Protein AF-A0A1H9MT99-F1 (afdb_monomer)

Mean predicted aligned error: 9.43 Å

pLDDT: mean 82.48, std 13.81, range [47.28, 97.12]

Secondary structure (DSSP, 8-state):
--SHHHHHHHHHHHS-GGGS-TTSHHHHHHHS-S--PBPP--S----TT---HHHHHHHHHHHHBSS------TTS-HHHHHHHHHHHHHHTT-------SSHHHHHHHHHHHHHTT-GGG----SSHHHHHHHHT-

Solvent-accessible surface area (backbone atoms only — not comparable to full-atom values): 8744 Å² total; per-residue (Å²): 140,73,65,66,62,52,53,52,50,52,50,64,71,73,43,80,74,86,77,60,56,64,88,38,73,67,30,21,66,74,64,72,76,51,75,87,60,68,49,82,80,87,67,89,86,61,63,92,68,62,80,54,74,73,45,46,54,50,35,54,46,46,74,26,32,88,72,68,88,85,84,73,67,89,88,71,49,63,64,41,38,52,50,29,41,51,50,43,42,46,74,71,75,45,88,85,86,86,81,64,99,44,71,67,60,47,47,53,52,48,55,50,33,43,74,68,77,50,32,90,83,59,74,62,81,92,47,74,68,40,52,52,57,52,77,74,107

Foldseek 3Di:
DPPVVVVVVVVPVPDVPPPDDCLAPVNCVVVVPDDFFFDPDPDDQDQVLDDDPLLVVQLVCPNGTSDGDDDDDPPPCVLSSVLSNCVVCVVVVHDDDDDDPDLVVVVVNLVVCVVVVNNLNDQDDDDPVSNVVSVVD

Sequence (137 aa):
MGNLKLLEWQYQQKLPFTDIEPHSVLGSYLSKEHQIQKNPQEETVVYPFGINQSQKTAVENALTSQVSIIQGPPGTGKTQTILNIIANIIMNGQSVAVVSNNNAATKNVLDKLMKYDVGFVAAYLGNKKNKEQFIQQ

Radius of gyration: 18.84 Å; Cα contacts (8 Å, |Δi|>4): 100; chains: 1; bounding box: 42×42×44 Å

InterPro domains:
  IPR027417 P-loop containing nucleoside triphosphate hydrolase [G3DSA:3.40.50.300] (7-137)
  IPR027417 P-loop containing nucleoside triphosphate hydrolase [SSF52540] (47-120)
  IPR041677 DNA2/NAM7 helicase, helicase domain [PF13086] (51-115)
  IPR050534 Coronaviruses polyprotein 1ab [PTHR43788] (49-124)

Organism: NCBI:txid137733

Structure (mmCIF, N/CA/C/O backbone):
data_AF-A0A1H9MT99-F1
#
_entry.id   AF-A0A1H9MT99-F1
#
loop_
_atom_site.group_PDB
_atom_site.id
_atom_site.type_symbol
_atom_site.label_atom_id
_atom_site.label_alt_id
_atom_site.label_comp_id
_atom_site.label_asym_id
_atom_site.label_entity_id
_atom_site.label_seq_id
_atom_site.pdbx_PDB_ins_code
_atom_site.Cartn_x
_atom_site.Cartn_y
_atom_site.Cartn_z
_atom_site.occupancy
_atom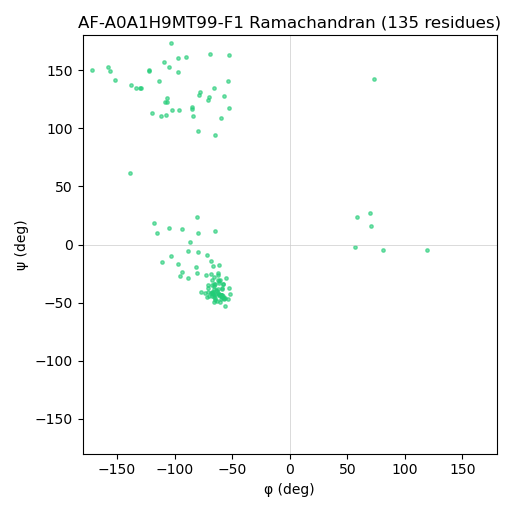_site.B_iso_or_equiv
_atom_site.auth_seq_id
_atom_site.auth_comp_id
_atom_site.auth_asym_id
_atom_site.auth_atom_id
_atom_site.pdbx_PDB_model_num
ATOM 1 N N . MET A 1 1 ? 23.555 24.490 -25.284 1.00 47.28 1 MET A N 1
ATOM 2 C CA . MET A 1 1 ? 24.332 24.235 -24.046 1.00 47.28 1 MET A CA 1
ATOM 3 C C . MET A 1 1 ? 24.097 25.276 -22.925 1.00 47.28 1 MET A C 1
ATOM 5 O O . MET A 1 1 ? 24.833 25.248 -21.951 1.00 47.28 1 MET A O 1
ATOM 9 N N . GLY A 1 2 ? 23.086 26.167 -23.017 1.00 53.16 2 GLY A N 1
ATOM 10 C CA . GLY A 1 2 ? 22.927 27.323 -22.105 1.00 53.16 2 GLY A CA 1
ATOM 11 C C . GLY A 1 2 ? 21.751 27.309 -21.109 1.00 53.16 2 GLY A C 1
ATOM 12 O O . GLY A 1 2 ? 21.793 28.066 -20.153 1.00 53.16 2 GLY A O 1
ATOM 13 N N . ASN A 1 3 ? 20.737 26.444 -21.265 1.00 50.38 3 ASN A N 1
ATOM 14 C CA . ASN A 1 3 ? 19.544 26.460 -20.390 1.00 50.38 3 ASN A CA 1
ATOM 15 C C . ASN A 1 3 ? 19.590 25.476 -19.208 1.00 50.38 3 ASN A C 1
ATOM 17 O O . ASN A 1 3 ? 18.997 25.749 -18.172 1.00 50.38 3 ASN A O 1
ATOM 21 N N . LEU A 1 4 ? 20.319 24.360 -19.323 1.00 52.31 4 LEU A N 1
ATOM 22 C CA . LEU A 1 4 ? 20.458 23.392 -18.224 1.00 52.31 4 LEU A CA 1
ATOM 23 C C . LEU A 1 4 ? 21.248 23.969 -17.042 1.00 52.31 4 LEU A C 1
ATOM 25 O O . LEU A 1 4 ? 20.823 23.816 -15.904 1.00 52.31 4 LEU A O 1
ATOM 29 N N . LYS A 1 5 ? 22.323 24.722 -17.316 1.00 59.44 5 LYS A N 1
ATOM 30 C CA . LYS A 1 5 ? 23.137 25.366 -16.272 1.00 59.44 5 LYS A CA 1
ATOM 31 C C . LYS A 1 5 ? 22.370 26.429 -15.485 1.00 59.44 5 LYS A C 1
ATOM 33 O O . LYS A 1 5 ? 22.613 26.588 -14.297 1.00 59.44 5 LYS A O 1
ATOM 38 N N . LEU A 1 6 ? 21.449 27.153 -16.129 1.00 60.31 6 LEU A N 1
ATOM 39 C CA . LEU A 1 6 ? 20.633 28.167 -15.457 1.00 60.31 6 LEU A CA 1
ATOM 40 C C . LEU A 1 6 ? 19.608 27.522 -14.518 1.00 60.31 6 LEU A C 1
ATOM 42 O O . LEU A 1 6 ? 19.422 28.002 -13.405 1.00 60.31 6 LEU A O 1
ATOM 46 N N . LEU A 1 7 ? 18.983 26.421 -14.948 1.00 58.31 7 LEU A N 1
ATOM 47 C CA . LEU A 1 7 ? 18.045 25.664 -14.121 1.00 58.31 7 LEU A CA 1
ATOM 48 C C . LEU A 1 7 ? 18.753 24.979 -12.949 1.00 58.31 7 LEU A C 1
ATOM 50 O O . LEU A 1 7 ? 18.267 25.098 -11.832 1.00 58.31 7 LEU A O 1
ATOM 54 N N . GLU A 1 8 ? 19.910 24.344 -13.171 1.00 56.41 8 GLU A N 1
ATOM 55 C CA . GLU A 1 8 ? 20.751 23.792 -12.094 1.00 56.41 8 GLU A CA 1
ATOM 56 C C . GLU A 1 8 ? 21.147 24.871 -11.079 1.00 56.41 8 GLU A C 1
ATOM 58 O O . GLU A 1 8 ? 20.985 24.675 -9.876 1.00 56.41 8 GLU A O 1
ATOM 63 N N . TRP A 1 9 ? 21.595 26.036 -11.555 1.00 62.78 9 TRP A N 1
ATOM 64 C CA . TRP A 1 9 ? 21.988 27.155 -10.699 1.00 62.78 9 TRP A CA 1
ATOM 65 C C . TRP A 1 9 ? 20.807 27.725 -9.898 1.00 62.78 9 TRP A C 1
ATOM 67 O O . TRP A 1 9 ? 20.928 27.975 -8.700 1.00 62.78 9 TRP A O 1
ATOM 77 N N . GLN A 1 10 ? 19.634 27.882 -10.521 1.00 61.81 10 GLN A N 1
ATOM 78 C CA . GLN A 1 10 ? 18.413 28.312 -9.830 1.00 61.81 10 GLN A CA 1
ATOM 79 C C . GLN A 1 10 ? 17.934 27.278 -8.801 1.00 61.81 10 GLN A C 1
ATOM 81 O O . GLN A 1 10 ? 17.436 27.667 -7.744 1.00 61.81 10 GLN A O 1
ATOM 86 N N . TYR A 1 11 ? 18.104 25.984 -9.087 1.00 64.25 11 TYR A N 1
ATOM 87 C CA . TYR A 1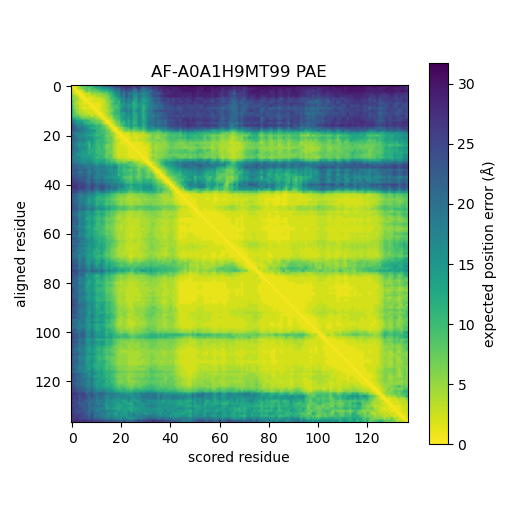 11 ? 17.800 24.894 -8.158 1.00 64.25 11 TYR A CA 1
ATOM 88 C C . TYR A 1 11 ? 18.711 24.943 -6.927 1.00 64.25 11 TYR A C 1
ATOM 90 O O . TYR A 1 11 ? 18.220 24.875 -5.803 1.00 64.25 11 TYR A O 1
ATOM 98 N N . GLN A 1 12 ? 20.017 25.137 -7.134 1.00 61.09 12 GLN A N 1
ATOM 99 C CA . GLN A 1 12 ? 21.018 25.235 -6.065 1.00 61.09 12 GLN A CA 1
ATOM 100 C C . GLN A 1 12 ? 20.844 26.476 -5.171 1.00 61.09 12 GLN A C 1
ATOM 102 O O . GLN A 1 12 ? 21.216 26.435 -4.005 1.00 61.09 12 GLN A O 1
ATOM 107 N N . GLN A 1 13 ? 20.279 27.569 -5.696 1.00 63.09 13 GLN A N 1
ATOM 108 C CA . GLN A 1 13 ? 20.071 28.826 -4.958 1.00 63.09 13 GLN A CA 1
ATOM 109 C C . GLN A 1 13 ? 18.736 28.888 -4.191 1.00 63.09 13 GLN A C 1
ATOM 111 O O . GLN A 1 13 ? 18.640 29.603 -3.196 1.00 63.09 13 GLN A O 1
ATOM 116 N N . LYS A 1 14 ? 17.680 28.198 -4.656 1.00 58.06 14 LYS A N 1
ATOM 117 C CA . LYS A 1 14 ? 16.322 28.293 -4.070 1.00 58.06 14 LYS A CA 1
ATOM 118 C C . LYS A 1 14 ? 15.966 27.188 -3.079 1.00 58.06 14 LYS A C 1
ATOM 120 O O . LYS A 1 14 ? 15.007 27.354 -2.329 1.00 58.06 14 LYS A O 1
ATOM 125 N N . LEU A 1 15 ? 16.701 26.083 -3.074 1.00 56.75 15 LEU A N 1
ATOM 126 C CA . LEU A 1 15 ? 16.577 25.038 -2.067 1.00 56.75 15 LEU A CA 1
ATOM 127 C C . LEU A 1 15 ? 17.870 25.055 -1.254 1.00 56.75 15 LEU A C 1
ATOM 129 O O . LEU A 1 15 ? 18.912 24.700 -1.806 1.00 56.75 15 LEU A O 1
ATOM 133 N N . PRO A 1 16 ? 17.859 25.466 0.025 1.00 52.53 16 PRO A N 1
ATOM 134 C CA . PRO A 1 16 ? 18.988 25.188 0.892 1.00 52.53 16 PRO A CA 1
ATOM 135 C C . PRO A 1 16 ? 19.041 23.663 1.043 1.00 52.53 16 PRO A C 1
ATOM 137 O O . PRO A 1 16 ? 18.322 23.072 1.840 1.00 52.53 16 PRO A O 1
ATOM 140 N N . PHE A 1 17 ? 19.845 22.998 0.214 1.00 57.38 17 PHE A N 1
ATOM 141 C CA . PHE A 1 17 ? 20.032 21.543 0.211 1.00 57.38 17 PHE A CA 1
ATOM 142 C C . PHE A 1 17 ? 20.689 21.007 1.497 1.00 57.38 17 PHE A C 1
ATOM 144 O O . PHE A 1 17 ? 21.073 19.844 1.549 1.00 57.38 17 PHE A O 1
ATOM 151 N N . THR A 1 18 ? 20.804 21.826 2.542 1.00 56.12 18 THR A N 1
ATOM 152 C CA . THR A 1 18 ? 21.330 21.444 3.852 1.00 56.12 18 THR A CA 1
ATOM 153 C C . THR A 1 18 ? 20.451 20.439 4.602 1.00 56.12 18 THR A C 1
ATOM 155 O O . THR A 1 18 ? 20.986 19.756 5.466 1.00 56.12 18 THR A O 1
ATOM 158 N N . ASP A 1 19 ? 19.170 20.273 4.239 1.00 67.62 19 ASP A N 1
ATOM 159 C CA . ASP A 1 19 ? 18.219 19.438 5.002 1.00 67.62 19 ASP A CA 1
ATOM 160 C C . ASP A 1 19 ? 17.690 18.192 4.255 1.00 67.62 19 ASP A C 1
ATOM 162 O O . ASP A 1 19 ? 16.741 17.552 4.714 1.00 67.62 19 ASP A O 1
ATOM 166 N N . ILE A 1 20 ? 18.242 17.824 3.090 1.00 74.31 20 ILE A N 1
ATOM 167 C CA . ILE A 1 20 ? 17.818 16.580 2.419 1.00 74.31 20 ILE A CA 1
ATOM 168 C C . ILE A 1 20 ? 18.595 15.404 2.997 1.00 74.31 20 ILE A C 1
ATOM 170 O O . IL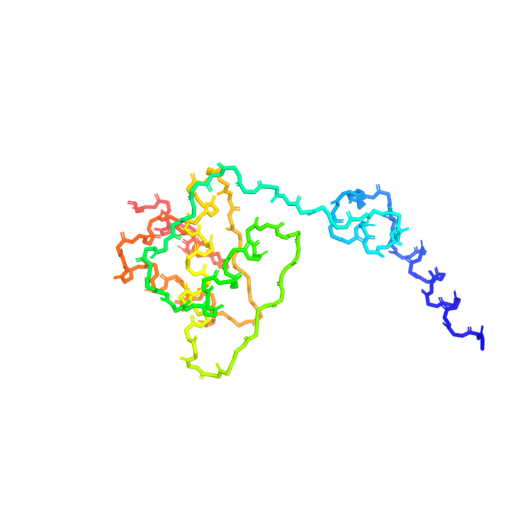E A 1 20 ? 19.803 15.305 2.799 1.00 74.31 20 ILE A O 1
ATOM 174 N N . GLU A 1 21 ? 17.878 14.477 3.632 1.00 79.88 21 GLU A N 1
ATOM 175 C CA . GLU A 1 21 ? 18.442 13.215 4.112 1.00 79.88 21 GLU A CA 1
ATOM 176 C C . GLU A 1 21 ? 19.182 12.495 2.961 1.00 79.88 21 GLU A C 1
ATOM 178 O O . GLU A 1 21 ? 18.533 12.135 1.964 1.00 79.88 21 GLU A O 1
ATOM 183 N N . PRO A 1 22 ? 20.510 12.271 3.058 1.00 77.12 22 PRO A N 1
ATOM 184 C CA . PRO A 1 22 ? 21.324 11.736 1.961 1.00 77.12 22 PRO A CA 1
ATOM 185 C C . PRO A 1 22 ? 20.837 10.377 1.456 1.00 77.12 22 PRO A C 1
ATOM 187 O O . PRO A 1 22 ? 20.866 10.102 0.256 1.00 77.12 22 PRO A O 1
ATOM 190 N N . HIS A 1 23 ? 20.316 9.556 2.369 1.00 76.69 23 HIS A N 1
ATOM 191 C CA . HIS A 1 23 ? 19.795 8.225 2.073 1.00 76.69 23 HIS A CA 1
ATOM 192 C C . HIS A 1 23 ? 18.329 8.216 1.636 1.00 76.69 23 HIS A C 1
ATOM 194 O O . HIS A 1 23 ? 17.784 7.147 1.375 1.00 76.69 23 HIS A O 1
ATOM 200 N N . SER A 1 24 ? 17.669 9.371 1.522 1.00 81.56 24 SER A N 1
ATOM 201 C CA . SER A 1 24 ? 16.330 9.442 0.934 1.00 81.56 24 SER A CA 1
ATOM 202 C C . SER A 1 24 ? 16.360 9.170 -0.573 1.00 81.56 24 SER A C 1
ATOM 204 O O . SER A 1 24 ? 17.394 9.275 -1.236 1.00 81.56 24 SER A O 1
ATOM 206 N N . VAL A 1 25 ? 15.188 8.880 -1.142 1.00 81.81 25 VAL A N 1
ATOM 207 C CA . VAL A 1 25 ? 14.992 8.757 -2.597 1.00 81.81 25 VAL A CA 1
ATOM 208 C C . VAL A 1 25 ? 15.479 10.007 -3.326 1.00 81.81 25 VAL A C 1
ATOM 210 O O . VAL A 1 25 ? 16.188 9.920 -4.327 1.00 81.81 25 VAL A O 1
ATOM 213 N N . LEU A 1 26 ? 15.093 11.182 -2.820 1.00 82.25 26 LEU A N 1
ATOM 214 C CA . LEU A 1 26 ? 15.444 12.463 -3.422 1.00 82.25 26 LEU A CA 1
ATOM 215 C C . LEU A 1 26 ? 16.946 12.743 -3.282 1.00 82.25 26 LEU A C 1
ATOM 217 O O . LEU A 1 26 ? 17.571 13.159 -4.254 1.00 82.25 26 LEU A O 1
ATOM 221 N N . GLY A 1 27 ? 17.531 12.453 -2.115 1.00 81.38 27 GLY A N 1
ATOM 222 C CA . GLY A 1 27 ? 18.975 12.547 -1.886 1.00 81.38 27 GLY A CA 1
ATOM 223 C C . GLY A 1 27 ? 19.771 11.651 -2.839 1.00 81.38 27 GLY A C 1
ATOM 224 O O . GLY A 1 27 ? 20.714 12.111 -3.488 1.00 81.38 27 GLY A O 1
ATOM 225 N N . SER A 1 28 ? 19.328 10.407 -3.027 1.00 80.69 28 SER A N 1
ATOM 226 C CA . SER A 1 28 ? 19.956 9.453 -3.950 1.00 80.69 28 SER A CA 1
ATOM 227 C C . SER A 1 28 ? 19.836 9.896 -5.411 1.00 80.69 28 SER A C 1
ATOM 229 O O . SER A 1 28 ? 20.816 9.868 -6.157 1.00 80.69 28 SER A O 1
ATOM 231 N N . TYR A 1 29 ? 18.659 10.382 -5.816 1.00 80.38 29 TYR A N 1
ATOM 232 C CA . TYR A 1 29 ? 18.422 10.901 -7.166 1.00 80.38 29 TYR A CA 1
ATOM 233 C C . TYR A 1 29 ? 19.308 12.112 -7.500 1.00 80.38 29 TYR A C 1
ATOM 235 O O . TYR A 1 29 ? 19.850 12.199 -8.603 1.00 80.38 29 TYR A O 1
ATOM 243 N N . LEU A 1 30 ? 19.462 13.044 -6.556 1.00 81.56 30 LEU A N 1
ATOM 244 C CA . LEU A 1 30 ? 20.225 14.277 -6.759 1.00 81.56 30 LEU A CA 1
ATOM 245 C C . LEU A 1 30 ? 21.739 14.059 -6.695 1.00 81.56 30 LEU A C 1
ATOM 247 O O . LEU A 1 30 ? 22.465 14.637 -7.502 1.00 81.56 30 LEU A O 1
ATOM 251 N N . SER A 1 31 ? 22.209 13.234 -5.757 1.00 75.06 31 SER A N 1
ATOM 252 C CA . SER A 1 31 ? 23.643 12.983 -5.562 1.00 75.06 31 SER A CA 1
ATOM 253 C C . SER A 1 31 ? 24.251 12.115 -6.661 1.00 75.06 31 SER A C 1
ATOM 255 O O . SER A 1 31 ? 25.447 12.213 -6.897 1.00 75.06 31 SER A O 1
ATOM 257 N N . LYS A 1 32 ? 23.462 11.263 -7.339 1.00 69.31 32 LYS A N 1
ATOM 258 C CA . LYS A 1 32 ? 23.925 10.261 -8.330 1.00 69.31 32 LYS A CA 1
ATOM 259 C C . LYS A 1 32 ? 24.977 9.261 -7.811 1.00 69.31 32 LYS A C 1
ATOM 261 O O . LYS A 1 32 ? 25.373 8.369 -8.554 1.00 69.31 32 LYS A O 1
ATOM 266 N N . GLU A 1 33 ? 25.407 9.390 -6.560 1.00 61.97 33 GLU A N 1
ATOM 267 C CA . GLU A 1 33 ? 26.434 8.574 -5.908 1.00 61.97 33 GLU A CA 1
ATOM 268 C C . GLU A 1 33 ? 25.833 7.392 -5.135 1.00 61.97 33 GLU A C 1
ATOM 270 O O . GLU A 1 33 ? 26.493 6.371 -4.946 1.00 61.97 33 GLU A O 1
ATOM 275 N N . HIS A 1 34 ? 24.564 7.486 -4.729 1.00 63.25 34 HIS A N 1
ATOM 276 C CA . HIS A 1 34 ? 23.915 6.470 -3.905 1.00 63.25 34 HIS A CA 1
ATOM 277 C C . HIS A 1 34 ? 23.113 5.489 -4.765 1.00 63.25 34 HIS A C 1
ATOM 279 O O . HIS A 1 34 ? 22.132 5.853 -5.417 1.00 63.25 34 HIS A O 1
ATOM 285 N N . GLN A 1 35 ? 23.524 4.219 -4.757 1.00 62.16 35 GLN A N 1
ATOM 286 C CA . GLN A 1 35 ? 22.738 3.140 -5.352 1.00 62.16 35 GLN A CA 1
ATOM 287 C C . GLN A 1 35 ? 21.436 2.972 -4.563 1.00 62.16 35 GLN A C 1
ATOM 289 O O . GLN A 1 35 ? 21.458 2.944 -3.332 1.00 62.16 35 GLN A O 1
ATOM 294 N N . ILE A 1 36 ? 20.309 2.834 -5.270 1.00 64.75 36 ILE A N 1
ATOM 295 C CA . ILE A 1 36 ? 19.023 2.501 -4.649 1.00 64.75 36 ILE A CA 1
ATOM 296 C C . ILE A 1 36 ? 19.195 1.157 -3.944 1.00 64.75 36 ILE A C 1
ATOM 298 O O . ILE A 1 36 ? 19.347 0.118 -4.591 1.00 64.75 36 ILE A O 1
ATOM 302 N N . GLN A 1 37 ? 19.202 1.189 -2.616 1.00 64.25 37 GLN A N 1
ATOM 303 C CA . GLN A 1 37 ? 19.365 -0.009 -1.813 1.00 64.25 37 GLN A CA 1
ATOM 304 C C . GLN A 1 37 ? 18.096 -0.850 -1.938 1.00 64.25 37 GLN A C 1
ATOM 306 O O . GLN A 1 37 ? 16.983 -0.361 -1.725 1.00 64.25 37 GLN A O 1
ATOM 311 N N . LYS A 1 38 ? 18.264 -2.122 -2.303 1.00 66.56 38 LYS A N 1
ATOM 312 C CA . LYS A 1 38 ? 17.213 -3.110 -2.082 1.00 66.56 38 LYS A CA 1
ATOM 313 C C . LYS A 1 38 ? 17.267 -3.510 -0.623 1.00 66.56 38 LYS A C 1
ATOM 315 O O . LYS A 1 38 ? 18.339 -3.870 -0.144 1.00 66.56 38 LYS A O 1
ATOM 320 N N . ASN A 1 39 ? 16.129 -3.461 0.055 1.00 67.31 39 ASN A N 1
ATOM 321 C CA . ASN A 1 39 ? 16.051 -3.952 1.418 1.00 67.31 39 ASN A CA 1
ATOM 322 C C . ASN A 1 39 ? 15.801 -5.467 1.358 1.00 67.31 39 ASN A C 1
ATOM 324 O O . ASN A 1 39 ? 14.795 -5.871 0.760 1.00 67.31 39 ASN A O 1
ATOM 328 N N . PRO A 1 40 ? 16.703 -6.317 1.881 1.00 61.69 40 PRO A N 1
ATOM 329 C CA . PRO A 1 40 ? 16.445 -7.746 1.966 1.00 61.69 40 PRO A CA 1
ATOM 330 C C . PRO A 1 40 ? 15.168 -7.969 2.772 1.00 61.69 40 PRO A C 1
ATOM 332 O O . PRO A 1 40 ? 15.014 -7.436 3.868 1.00 61.69 40 PRO A O 1
ATOM 335 N N . GLN A 1 41 ? 14.228 -8.728 2.215 1.00 63.59 41 GLN A N 1
ATOM 336 C CA . GLN A 1 41 ? 13.011 -9.064 2.936 1.00 63.59 41 GLN A CA 1
ATOM 337 C C . GLN A 1 41 ? 13.325 -10.208 3.904 1.00 63.59 41 GLN A C 1
ATOM 339 O O . GLN A 1 41 ? 13.395 -11.364 3.494 1.00 63.59 41 GLN A O 1
ATOM 344 N N . GLU A 1 42 ? 13.582 -9.878 5.169 1.00 62.03 42 GLU A N 1
ATOM 345 C CA . GLU A 1 42 ? 13.845 -10.877 6.219 1.00 62.03 42 GLU A CA 1
ATOM 346 C C . GLU A 1 42 ? 12.547 -11.488 6.780 1.00 62.03 42 GLU A C 1
ATOM 348 O O . GLU A 1 42 ? 12.560 -12.583 7.339 1.00 62.03 42 GLU A O 1
ATOM 353 N N . GLU A 1 43 ? 11.409 -10.818 6.578 1.00 72.81 43 GLU A N 1
ATOM 354 C CA . GLU A 1 43 ? 10.111 -11.206 7.132 1.00 72.81 43 GLU A CA 1
ATOM 355 C C . GLU A 1 43 ? 9.168 -11.834 6.094 1.00 72.81 43 GLU A C 1
ATOM 357 O O . GLU A 1 43 ? 9.234 -11.574 4.889 1.00 72.81 43 GLU A O 1
ATOM 362 N N . THR A 1 44 ? 8.258 -12.684 6.579 1.00 86.62 44 THR A N 1
ATOM 363 C CA . THR A 1 44 ? 7.298 -13.410 5.736 1.00 86.62 44 THR A CA 1
ATOM 364 C C . THR A 1 44 ? 6.234 -12.466 5.177 1.00 86.62 44 THR A C 1
ATOM 366 O O . THR A 1 44 ? 5.514 -11.821 5.933 1.00 86.62 44 THR A O 1
ATOM 369 N N . VAL A 1 45 ? 6.079 -12.443 3.849 1.00 93.25 45 VAL A N 1
ATOM 370 C CA . VAL A 1 45 ? 5.076 -11.608 3.166 1.00 93.25 45 VAL A CA 1
ATOM 371 C C . VAL A 1 45 ? 3.682 -12.220 3.265 1.00 93.25 45 VAL A C 1
ATOM 373 O O . VAL A 1 45 ? 3.489 -13.388 2.917 1.00 93.25 45 VAL A O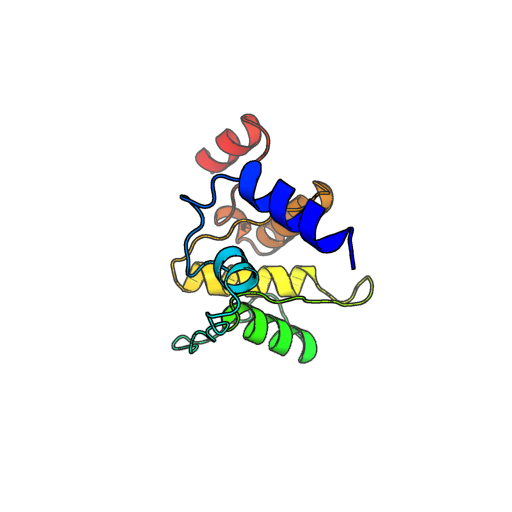 1
ATOM 376 N N . VAL A 1 46 ? 2.690 -11.420 3.653 1.00 94.88 46 VAL A N 1
ATOM 377 C CA . VAL A 1 46 ? 1.280 -11.833 3.726 1.00 94.88 46 VAL A CA 1
ATOM 378 C C . VAL A 1 46 ? 0.412 -11.189 2.643 1.00 94.88 46 VAL A C 1
ATOM 380 O O . VAL A 1 46 ? 0.722 -10.115 2.127 1.00 94.88 46 VAL A O 1
ATOM 383 N N . TYR A 1 47 ? -0.723 -11.825 2.327 1.00 96.44 47 TYR A N 1
ATOM 384 C CA . TYR A 1 47 ? -1.660 -11.361 1.292 1.00 96.44 47 TYR A CA 1
ATOM 385 C C . TYR A 1 47 ? -3.142 -11.498 1.710 1.00 96.44 47 TYR A C 1
ATOM 387 O O . TYR A 1 47 ? -3.897 -12.240 1.072 1.00 96.44 47 TYR A O 1
ATOM 395 N N . PRO A 1 48 ? -3.595 -10.820 2.782 1.00 94.81 48 PRO A N 1
ATOM 396 C CA . PRO A 1 48 ? -4.916 -11.052 3.378 1.00 94.81 48 PRO A CA 1
ATOM 397 C C . PRO A 1 48 ? -6.113 -10.619 2.511 1.00 94.81 48 PRO A C 1
ATOM 399 O O . PRO A 1 48 ? -7.238 -11.031 2.782 1.00 94.81 48 PRO A O 1
ATOM 402 N N . PHE A 1 49 ? -5.911 -9.821 1.454 1.00 94.75 49 PHE A N 1
ATOM 403 C CA . PHE A 1 49 ? -7.015 -9.232 0.673 1.00 94.75 49 PHE A CA 1
ATOM 404 C C . PHE A 1 49 ? -7.254 -9.883 -0.696 1.00 94.75 49 PHE A C 1
ATOM 406 O O . PHE A 1 49 ? -7.966 -9.322 -1.536 1.00 94.75 49 PHE A O 1
ATOM 413 N N . GLY A 1 50 ? -6.674 -11.065 -0.922 1.00 92.00 50 GLY A N 1
ATOM 414 C CA . GLY A 1 50 ? -6.684 -11.746 -2.215 1.00 92.00 50 GLY A CA 1
ATOM 415 C C . GLY A 1 50 ? -5.747 -11.072 -3.220 1.00 92.00 50 GLY A C 1
ATOM 416 O O . GLY A 1 50 ? -5.593 -9.848 -3.244 1.00 92.00 50 GLY A O 1
ATOM 417 N N . ILE A 1 51 ? -5.076 -11.877 -4.043 1.00 95.25 51 ILE A N 1
ATOM 418 C CA . ILE A 1 51 ? -4.068 -11.369 -4.971 1.00 95.25 51 ILE A CA 1
ATOM 419 C C . ILE A 1 51 ? -3.880 -12.304 -6.166 1.00 95.25 51 ILE A C 1
ATOM 421 O O . ILE A 1 51 ? -4.046 -13.516 -6.043 1.00 95.25 51 ILE A O 1
ATOM 425 N N . ASN A 1 52 ? -3.523 -11.748 -7.325 1.00 95.44 52 ASN A N 1
ATOM 426 C CA . ASN A 1 52 ? -3.036 -12.525 -8.468 1.00 95.44 52 ASN A CA 1
ATOM 427 C C . ASN A 1 52 ? -1.507 -12.423 -8.608 1.00 95.44 52 ASN A C 1
ATOM 429 O O . ASN A 1 52 ? -0.862 -11.626 -7.931 1.00 95.44 52 ASN A O 1
ATOM 433 N N . GLN A 1 53 ? -0.921 -13.191 -9.528 1.00 95.25 53 GLN A N 1
ATOM 434 C CA . GLN A 1 53 ? 0.535 -13.249 -9.685 1.00 95.25 53 GLN A CA 1
ATOM 435 C C . GLN A 1 53 ? 1.179 -11.882 -9.990 1.00 95.25 53 GLN A C 1
ATOM 437 O O . GLN A 1 53 ? 2.182 -11.530 -9.380 1.00 95.25 53 GLN A O 1
ATOM 442 N N . SER A 1 54 ? 0.592 -11.081 -10.887 1.00 95.25 54 SER A N 1
ATOM 443 C CA . SER A 1 54 ? 1.126 -9.747 -11.215 1.00 95.25 54 SER A CA 1
ATOM 444 C C . SER A 1 54 ? 1.090 -8.781 -10.031 1.00 95.25 54 SER A C 1
ATOM 446 O O . SER A 1 54 ? 2.026 -8.015 -9.813 1.00 95.25 54 SER A O 1
ATOM 448 N N . GLN A 1 55 ? 0.020 -8.833 -9.241 1.00 96.75 55 GLN A N 1
ATOM 449 C CA . GLN A 1 55 ? -0.130 -8.011 -8.049 1.00 96.75 55 GLN A CA 1
ATOM 450 C C . GLN A 1 55 ? 0.824 -8.483 -6.949 1.00 96.75 55 GLN A C 1
ATOM 452 O O . GLN A 1 55 ? 1.387 -7.640 -6.263 1.00 96.75 55 GLN A O 1
ATOM 457 N N . LYS A 1 56 ? 1.044 -9.798 -6.807 1.00 95.88 56 LYS A N 1
ATOM 458 C CA . LYS A 1 56 ? 2.016 -10.378 -5.868 1.00 95.88 56 LYS A CA 1
ATOM 459 C C . LYS A 1 56 ? 3.410 -9.816 -6.123 1.00 95.88 56 LYS A C 1
ATOM 461 O O . LYS A 1 56 ? 3.992 -9.214 -5.230 1.00 95.88 56 LYS A O 1
ATOM 466 N N . THR A 1 57 ? 3.879 -9.892 -7.367 1.00 94.81 57 THR A N 1
ATOM 467 C CA . THR A 1 57 ? 5.163 -9.297 -7.762 1.00 94.81 57 THR A CA 1
ATOM 468 C C . THR A 1 57 ? 5.201 -7.788 -7.502 1.00 94.81 57 THR A C 1
ATOM 470 O O . THR A 1 57 ? 6.225 -7.260 -7.080 1.00 94.81 57 THR A O 1
ATOM 473 N N . ALA A 1 58 ? 4.089 -7.074 -7.705 1.00 95.81 58 ALA A N 1
ATOM 474 C CA . ALA A 1 58 ? 4.017 -5.648 -7.395 1.00 95.81 58 ALA A CA 1
ATOM 475 C C . ALA A 1 58 ? 4.141 -5.350 -5.887 1.00 95.81 58 ALA A C 1
ATOM 477 O O . ALA A 1 58 ? 4.807 -4.382 -5.527 1.00 95.81 58 ALA A O 1
ATOM 478 N N . VAL A 1 59 ? 3.545 -6.175 -5.015 1.00 96.06 59 VAL A N 1
ATOM 479 C CA . VAL A 1 59 ? 3.691 -6.064 -3.551 1.00 96.06 59 VAL A CA 1
ATOM 480 C C . VAL A 1 59 ? 5.135 -6.345 -3.136 1.00 96.06 59 VAL A C 1
ATOM 482 O O . VAL A 1 59 ? 5.729 -5.531 -2.439 1.00 96.06 59 VAL A O 1
ATOM 485 N N . GLU A 1 60 ? 5.725 -7.445 -3.605 1.00 94.25 60 GLU A N 1
ATOM 486 C CA . GLU A 1 60 ? 7.109 -7.832 -3.277 1.00 94.25 60 GLU A CA 1
ATOM 487 C C . GLU A 1 60 ? 8.115 -6.755 -3.715 1.00 94.25 60 GLU A C 1
ATOM 489 O O . GLU A 1 60 ? 8.992 -6.356 -2.946 1.00 94.25 60 GLU A O 1
ATOM 494 N N . ASN A 1 61 ? 7.945 -6.201 -4.919 1.00 93.38 61 ASN A N 1
ATOM 495 C CA . ASN A 1 61 ? 8.777 -5.097 -5.398 1.00 93.38 61 ASN A CA 1
ATOM 496 C C . ASN A 1 61 ? 8.608 -3.837 -4.537 1.00 93.38 61 ASN A C 1
ATOM 498 O O . ASN A 1 61 ? 9.600 -3.174 -4.235 1.00 93.38 61 ASN A O 1
ATOM 5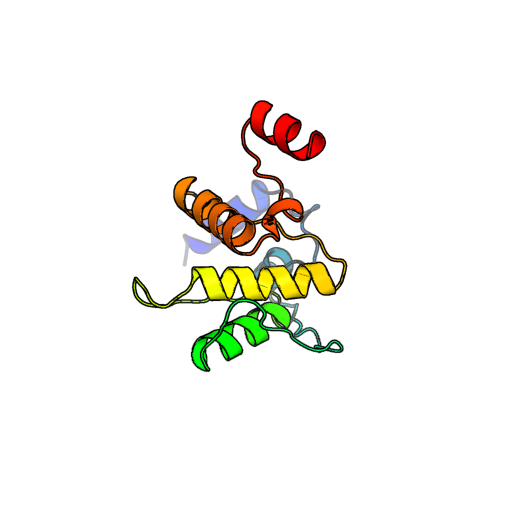02 N N . ALA A 1 62 ? 7.378 -3.521 -4.116 1.00 94.62 62 ALA A N 1
ATOM 503 C CA . ALA A 1 62 ? 7.099 -2.360 -3.274 1.00 94.62 62 ALA A CA 1
ATOM 504 C C . ALA A 1 62 ? 7.720 -2.467 -1.878 1.00 94.62 62 ALA A C 1
ATOM 506 O O . ALA A 1 62 ? 8.143 -1.450 -1.339 1.00 94.62 62 ALA A O 1
ATOM 507 N N . LEU A 1 63 ? 7.798 -3.673 -1.312 1.00 92.94 63 LEU A N 1
ATOM 508 C CA . LEU A 1 63 ? 8.373 -3.902 0.018 1.00 92.94 63 LEU A CA 1
ATOM 509 C C . LEU A 1 63 ? 9.907 -3.949 0.007 1.00 92.94 63 LEU A C 1
ATOM 511 O O . LEU A 1 63 ? 10.537 -3.664 1.019 1.00 92.94 63 LEU A O 1
ATOM 515 N N . THR A 1 64 ? 10.512 -4.291 -1.132 1.00 90.50 64 THR A N 1
ATOM 516 C CA . THR A 1 64 ? 11.972 -4.467 -1.253 1.00 90.50 64 THR A CA 1
ATOM 517 C C . THR A 1 64 ? 12.686 -3.299 -1.930 1.00 90.50 64 THR A C 1
ATOM 519 O O . THR A 1 64 ? 13.917 -3.243 -1.916 1.00 90.50 64 THR A O 1
ATOM 522 N N . SER A 1 65 ? 11.946 -2.357 -2.520 1.00 87.56 65 SER A N 1
ATOM 523 C CA . SE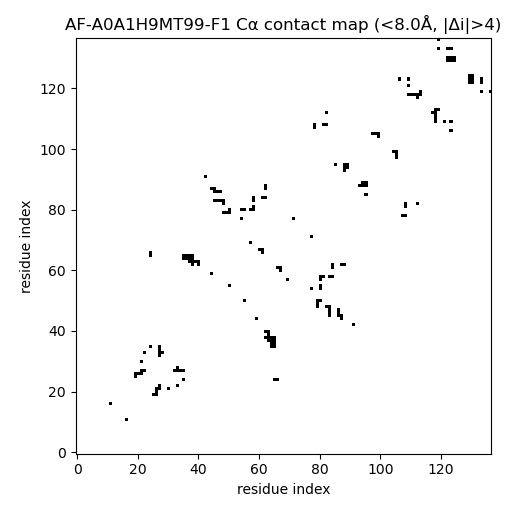R A 1 65 ? 12.505 -1.211 -3.244 1.00 87.56 65 SER A CA 1
ATOM 524 C C . SER A 1 65 ? 12.207 0.100 -2.529 1.00 87.56 65 SER A C 1
ATOM 526 O O . SER A 1 65 ? 11.086 0.336 -2.092 1.00 87.56 65 SER A O 1
ATOM 528 N N . GLN A 1 66 ? 13.178 1.014 -2.515 1.00 84.75 66 GLN A N 1
ATOM 529 C CA . GLN A 1 66 ? 12.991 2.362 -1.967 1.00 84.75 66 GLN A CA 1
ATOM 530 C C . GLN A 1 66 ? 11.891 3.167 -2.691 1.00 84.75 66 GLN A C 1
ATOM 532 O O . GLN A 1 66 ? 11.226 4.011 -2.096 1.00 84.75 66 GLN A O 1
ATOM 537 N N . VAL A 1 67 ? 11.703 2.902 -3.990 1.00 87.94 67 VAL A N 1
ATOM 538 C CA . VAL A 1 67 ? 10.623 3.443 -4.825 1.00 87.94 67 VAL A CA 1
ATOM 539 C C . VAL A 1 67 ? 10.086 2.331 -5.706 1.00 87.94 67 VAL A C 1
ATOM 541 O O . VAL A 1 67 ? 10.857 1.600 -6.322 1.00 87.94 67 VAL A O 1
ATOM 544 N N . SER A 1 68 ? 8.764 2.254 -5.827 1.00 91.50 68 SER A N 1
ATOM 545 C CA . SER A 1 68 ? 8.097 1.376 -6.784 1.00 91.50 68 SER A CA 1
ATOM 546 C C . SER A 1 68 ? 6.993 2.112 -7.526 1.00 91.50 68 SER A C 1
ATOM 548 O O . SER A 1 68 ? 6.173 2.805 -6.926 1.00 91.50 68 SER A O 1
ATOM 550 N N . ILE A 1 69 ? 6.954 1.927 -8.845 1.00 93.69 69 ILE A N 1
ATOM 551 C CA . ILE A 1 69 ? 5.888 2.435 -9.710 1.00 93.69 69 ILE A CA 1
ATOM 552 C C . ILE A 1 69 ? 5.038 1.244 -10.138 1.00 93.69 69 ILE A C 1
ATOM 554 O O . ILE A 1 69 ? 5.482 0.396 -10.908 1.00 93.69 69 ILE A O 1
ATOM 558 N N . ILE A 1 70 ? 3.800 1.191 -9.649 1.00 94.12 70 ILE A N 1
ATOM 559 C CA . ILE A 1 70 ? 2.847 0.128 -9.977 1.00 94.12 70 ILE A CA 1
ATOM 560 C C . ILE A 1 70 ? 1.794 0.694 -10.924 1.00 94.12 70 ILE A C 1
ATOM 562 O O . ILE A 1 70 ? 1.092 1.651 -10.595 1.00 94.12 70 ILE A O 1
ATOM 566 N N . GLN A 1 71 ? 1.662 0.084 -12.100 1.00 93.06 71 GLN A N 1
ATOM 567 C CA . GLN A 1 71 ? 0.698 0.488 -13.122 1.00 93.06 71 GLN A CA 1
ATOM 568 C C . GLN A 1 71 ? -0.240 -0.665 -13.469 1.00 93.06 71 GLN A C 1
ATOM 570 O O . GLN A 1 71 ? 0.125 -1.835 -13.405 1.00 93.06 71 GLN A O 1
ATOM 575 N N . GLY A 1 72 ? -1.466 -0.327 -13.859 1.00 89.12 72 GLY A N 1
ATOM 576 C CA . GLY A 1 72 ? -2.432 -1.302 -14.351 1.00 89.12 72 GLY A CA 1
ATOM 577 C C . GLY A 1 72 ? -3.676 -0.621 -14.924 1.00 89.12 72 GLY A C 1
ATOM 578 O O . GLY A 1 72 ? -4.032 0.463 -14.440 1.00 89.12 72 GLY A O 1
ATOM 579 N N . PRO A 1 73 ? -4.358 -1.227 -15.912 1.00 89.69 73 PRO A N 1
ATOM 580 C CA . PRO A 1 73 ? -5.626 -0.729 -16.447 1.00 89.69 73 PRO A CA 1
ATOM 581 C C . PRO A 1 73 ? -6.706 -0.473 -15.372 1.00 89.69 73 PRO A C 1
ATOM 583 O O . PRO A 1 73 ? -6.597 -0.931 -14.226 1.00 89.69 73 PRO A O 1
ATOM 586 N N . PRO A 1 74 ? -7.771 0.284 -15.679 1.00 86.88 74 PRO A N 1
ATOM 587 C CA . PRO A 1 74 ? -8.930 0.402 -14.795 1.00 86.88 74 PRO A CA 1
ATOM 588 C C . PRO A 1 74 ? -9.493 -0.978 -14.414 1.00 86.88 74 PRO A C 1
ATOM 590 O O . PRO A 1 74 ? -9.522 -1.889 -15.232 1.00 86.88 74 PRO A O 1
ATOM 593 N N . GLY A 1 75 ? -9.910 -1.150 -13.156 1.00 84.62 75 GLY A N 1
ATOM 594 C CA . GLY A 1 75 ? -10.510 -2.405 -12.679 1.00 84.62 75 GLY A CA 1
ATOM 595 C C . GLY A 1 75 ? -9.540 -3.537 -12.305 1.00 84.62 75 GLY A C 1
ATOM 596 O O . GLY A 1 75 ? -9.984 -4.527 -11.739 1.00 84.62 75 GLY A O 1
ATOM 597 N N . THR A 1 76 ? -8.222 -3.404 -12.503 1.00 83.69 76 THR A N 1
ATOM 598 C CA . THR A 1 76 ? -7.248 -4.495 -12.242 1.00 83.69 76 THR A CA 1
ATOM 599 C C . THR A 1 76 ? -6.839 -4.684 -10.775 1.00 83.69 76 THR A C 1
ATOM 601 O O . THR A 1 76 ? -5.754 -5.186 -10.486 1.00 83.69 76 THR A O 1
ATOM 604 N N . GLY A 1 77 ? -7.670 -4.251 -9.825 1.00 88.31 77 GLY A N 1
ATOM 605 C CA . GLY A 1 77 ? -7.435 -4.493 -8.397 1.00 88.31 77 GLY A CA 1
ATOM 606 C C . GLY A 1 77 ? -6.254 -3.735 -7.772 1.00 88.31 77 GLY A C 1
ATOM 607 O O . GLY A 1 77 ? -5.702 -4.193 -6.780 1.00 88.31 77 GLY A O 1
ATOM 608 N N . LYS A 1 78 ? -5.869 -2.562 -8.305 1.00 92.88 78 LYS A N 1
ATOM 609 C CA . LY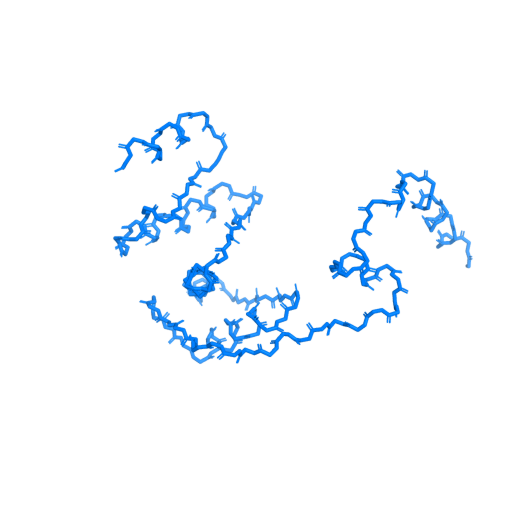S A 1 78 ? -4.803 -1.715 -7.719 1.00 92.88 78 LYS A CA 1
ATOM 610 C C . LYS A 1 78 ? -5.035 -1.408 -6.236 1.00 92.88 78 LYS A C 1
ATOM 612 O O . LYS A 1 78 ? -4.090 -1.388 -5.458 1.00 92.88 78 LYS A O 1
ATOM 617 N N . THR A 1 79 ? -6.291 -1.194 -5.836 1.00 93.81 79 THR A N 1
ATOM 618 C CA . THR A 1 79 ? -6.641 -0.980 -4.427 1.00 93.81 79 THR A CA 1
ATOM 619 C C . THR A 1 79 ? -6.283 -2.196 -3.579 1.00 93.81 79 THR A C 1
ATOM 621 O O . THR A 1 79 ? -5.671 -2.025 -2.539 1.00 93.81 79 THR A O 1
ATOM 624 N N . GLN A 1 80 ? -6.566 -3.418 -4.030 1.00 94.88 80 GLN A N 1
ATOM 625 C CA . GLN A 1 80 ? -6.168 -4.641 -3.327 1.00 94.88 80 GLN A CA 1
ATOM 626 C C . GLN A 1 80 ? -4.645 -4.766 -3.211 1.00 94.88 80 GLN A C 1
ATOM 628 O O . GLN A 1 80 ? -4.149 -5.157 -2.159 1.00 94.88 80 GLN A O 1
ATOM 633 N N . THR A 1 81 ? -3.887 -4.376 -4.239 1.00 96.62 81 THR A N 1
ATOM 634 C CA . THR A 1 81 ? -2.419 -4.293 -4.144 1.00 96.62 81 THR A CA 1
ATOM 635 C C . THR A 1 81 ? -1.983 -3.319 -3.048 1.00 96.62 81 THR A C 1
ATOM 637 O O . THR A 1 81 ? -1.162 -3.686 -2.215 1.00 96.62 81 THR A O 1
ATOM 640 N N . ILE A 1 82 ? -2.578 -2.120 -2.991 1.00 96.25 82 ILE A N 1
ATOM 641 C CA . ILE A 1 82 ? -2.304 -1.125 -1.938 1.00 96.25 82 ILE A CA 1
ATOM 642 C C . ILE A 1 82 ? -2.604 -1.699 -0.548 1.00 96.25 82 ILE A C 1
ATOM 644 O O . ILE A 1 82 ? -1.783 -1.562 0.352 1.00 96.25 82 ILE A O 1
ATOM 648 N N . LEU A 1 83 ? -3.743 -2.374 -0.370 1.00 97.00 83 LEU A N 1
ATOM 649 C CA . LEU A 1 83 ? -4.118 -2.965 0.918 1.00 97.00 83 LEU A CA 1
ATOM 650 C C . LEU A 1 83 ? -3.116 -4.039 1.368 1.00 97.00 83 LEU A C 1
ATOM 652 O O . LEU A 1 83 ? -2.731 -4.058 2.532 1.00 97.00 83 LEU A O 1
ATOM 656 N N . ASN A 1 84 ? -2.651 -4.899 0.456 1.00 97.06 84 ASN A N 1
ATOM 657 C CA . ASN A 1 84 ? -1.645 -5.912 0.790 1.00 97.06 84 ASN A CA 1
ATOM 658 C C . ASN A 1 84 ? -0.282 -5.277 1.134 1.00 97.06 84 ASN A C 1
ATOM 660 O O . ASN A 1 84 ? 0.391 -5.764 2.037 1.00 97.06 84 ASN A O 1
ATOM 664 N N . ILE A 1 85 ? 0.108 -4.168 0.492 1.00 97.12 85 ILE A N 1
ATOM 665 C CA . ILE A 1 85 ? 1.309 -3.405 0.889 1.00 97.12 85 ILE A CA 1
ATOM 666 C C . ILE A 1 85 ? 1.136 -2.844 2.308 1.00 97.12 85 ILE A C 1
ATOM 668 O O . ILE A 1 85 ? 2.004 -3.044 3.151 1.00 97.12 85 ILE A O 1
ATOM 672 N N . ILE A 1 86 ? -0.004 -2.202 2.590 1.00 96.50 86 ILE A N 1
ATOM 673 C CA . ILE A 1 86 ? -0.331 -1.649 3.915 1.00 96.50 86 ILE A CA 1
ATOM 674 C C . ILE A 1 86 ? -0.264 -2.732 4.999 1.00 96.50 86 ILE A C 1
ATOM 676 O O . ILE A 1 86 ? 0.342 -2.499 6.040 1.00 96.50 86 ILE A O 1
ATOM 680 N N . ALA A 1 87 ? -0.842 -3.912 4.751 1.00 95.88 87 ALA A N 1
ATOM 681 C CA . ALA A 1 87 ? -0.829 -5.014 5.713 1.00 95.88 87 ALA A CA 1
ATOM 682 C C . ALA A 1 87 ? 0.594 -5.422 6.109 1.00 95.88 87 ALA A C 1
ATOM 684 O O . ALA A 1 87 ? 0.874 -5.545 7.296 1.00 95.88 87 ALA A O 1
ATOM 685 N N . ASN A 1 88 ? 1.494 -5.577 5.134 1.00 96.06 88 ASN A N 1
ATOM 686 C CA . ASN A 1 88 ? 2.882 -5.947 5.412 1.00 96.06 88 ASN A CA 1
ATOM 687 C C . ASN A 1 88 ? 3.630 -4.832 6.160 1.00 96.06 88 ASN A C 1
ATOM 689 O O . ASN A 1 88 ? 4.303 -5.117 7.138 1.00 96.06 88 ASN A O 1
ATOM 693 N N . ILE A 1 89 ? 3.456 -3.559 5.783 1.00 94.75 89 ILE A N 1
ATOM 694 C CA . ILE A 1 89 ? 4.097 -2.440 6.503 1.00 94.75 89 ILE A CA 1
ATOM 695 C C . ILE A 1 89 ? 3.655 -2.412 7.978 1.00 94.75 89 ILE A C 1
ATOM 697 O O . ILE A 1 89 ? 4.485 -2.263 8.873 1.00 94.75 89 ILE A O 1
ATOM 701 N N . ILE A 1 90 ? 2.359 -2.603 8.244 1.00 93.56 90 ILE A N 1
ATOM 702 C CA . ILE A 1 90 ? 1.822 -2.630 9.612 1.00 93.56 90 ILE A CA 1
ATOM 703 C C . ILE A 1 90 ? 2.325 -3.856 10.384 1.00 93.56 90 ILE A C 1
ATOM 705 O O . ILE A 1 90 ? 2.679 -3.729 11.555 1.00 93.56 90 ILE A O 1
ATOM 709 N N . MET A 1 91 ? 2.376 -5.033 9.750 1.00 92.06 91 MET A N 1
ATOM 710 C CA . MET A 1 91 ? 2.890 -6.253 10.385 1.00 92.06 91 MET A CA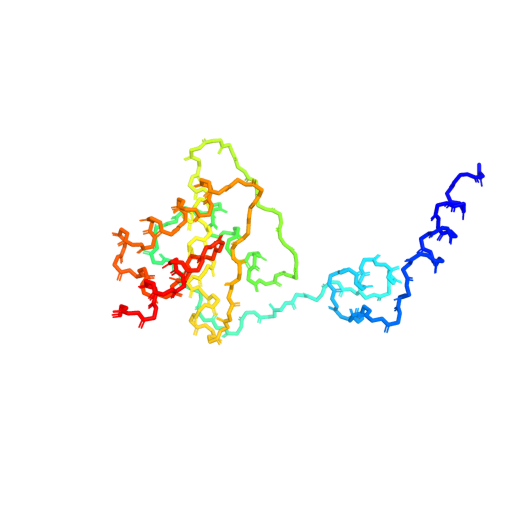 1
ATOM 711 C C . MET A 1 91 ? 4.356 -6.129 10.798 1.00 92.06 91 MET A C 1
ATOM 713 O O . MET A 1 91 ? 4.725 -6.646 11.848 1.00 92.06 91 MET A O 1
ATOM 717 N N . ASN A 1 92 ? 5.139 -5.356 10.048 1.00 91.12 92 ASN A N 1
ATOM 718 C CA . ASN A 1 92 ? 6.533 -5.057 10.364 1.00 91.12 92 ASN A CA 1
ATOM 719 C C . ASN A 1 92 ? 6.676 -3.948 11.436 1.00 91.12 92 ASN A C 1
ATOM 721 O O . ASN A 1 92 ? 7.764 -3.412 11.645 1.00 91.12 92 ASN A O 1
ATOM 725 N N . GLY A 1 93 ? 5.580 -3.533 12.088 1.00 91.31 93 GLY A N 1
ATOM 726 C CA . GLY A 1 93 ? 5.577 -2.494 13.124 1.00 91.31 93 GLY A CA 1
ATOM 727 C C . GLY A 1 93 ? 5.832 -1.076 12.601 1.00 91.31 93 GLY A C 1
ATOM 728 O O . GLY A 1 93 ? 6.151 -0.177 13.382 1.00 91.31 93 GLY A O 1
ATOM 729 N N . GLN A 1 94 ? 5.712 -0.856 11.290 1.00 92.56 94 GLN A N 1
ATOM 730 C CA . GLN A 1 94 ? 5.969 0.431 10.650 1.00 92.56 94 GLN A CA 1
ATOM 731 C C . GLN A 1 94 ? 4.672 1.224 10.428 1.00 92.56 94 GLN A C 1
ATOM 733 O O . GLN A 1 94 ? 3.565 0.685 10.402 1.00 92.56 94 GLN A O 1
ATOM 738 N N . SER A 1 95 ? 4.808 2.539 10.235 1.00 92.75 95 SER A N 1
ATOM 739 C CA . SER A 1 95 ? 3.687 3.420 9.888 1.00 92.75 95 SER A CA 1
ATOM 740 C C . SER A 1 95 ? 3.616 3.666 8.379 1.00 92.75 95 SER A C 1
ATOM 742 O O . SER A 1 95 ? 4.636 3.700 7.692 1.00 92.75 95 SER A O 1
ATOM 744 N N . VAL A 1 96 ? 2.402 3.857 7.857 1.00 94.62 96 VAL A N 1
ATOM 745 C CA . VAL A 1 96 ? 2.151 4.107 6.432 1.00 94.62 96 VAL A CA 1
ATOM 746 C C . VAL A 1 96 ? 1.257 5.328 6.244 1.00 94.62 96 VAL A C 1
ATOM 748 O O . VAL A 1 96 ? 0.230 5.476 6.903 1.00 94.62 96 VAL A O 1
ATOM 751 N N . ALA A 1 97 ? 1.629 6.196 5.303 1.00 94.56 97 ALA A N 1
ATOM 752 C CA . ALA A 1 97 ? 0.809 7.320 4.870 1.00 94.56 97 ALA A CA 1
ATOM 753 C C . ALA A 1 97 ? 0.266 7.057 3.461 1.00 94.56 97 ALA A C 1
ATOM 755 O O . ALA A 1 97 ? 1.028 6.861 2.515 1.00 94.56 97 ALA A O 1
ATOM 756 N N . VAL A 1 98 ? -1.059 7.083 3.309 1.00 94.12 98 VAL A N 1
ATOM 757 C CA . VAL A 1 98 ? -1.723 6.943 2.006 1.00 94.12 98 VAL A CA 1
ATOM 758 C C . VAL A 1 98 ? -2.179 8.319 1.538 1.00 94.12 98 VAL A C 1
ATOM 760 O O . VAL A 1 98 ? -3.043 8.938 2.157 1.00 94.12 98 VAL A O 1
ATOM 763 N N . VAL A 1 99 ? -1.610 8.794 0.431 1.00 93.12 99 VAL A N 1
ATOM 764 C CA . VAL A 1 99 ? -1.866 10.136 -0.111 1.00 93.12 99 VAL A CA 1
ATOM 765 C C . VAL A 1 99 ? -2.393 10.071 -1.541 1.00 93.12 99 VAL A C 1
ATOM 767 O O . VAL A 1 99 ? -2.080 9.157 -2.303 1.00 93.12 99 VAL A O 1
ATOM 770 N N . SER A 1 100 ? -3.217 11.047 -1.920 1.00 90.94 100 SER A N 1
ATOM 771 C CA . SER A 1 100 ? -3.691 11.220 -3.293 1.00 90.94 100 SER A CA 1
ATOM 772 C C . SER A 1 100 ? -4.129 12.661 -3.523 1.00 90.94 100 SER A C 1
ATOM 774 O O . SER A 1 100 ? -4.621 13.311 -2.605 1.00 90.94 100 SER A O 1
ATOM 776 N N . ASN A 1 101 ? -4.053 13.123 -4.771 1.00 88.12 101 ASN A N 1
ATOM 777 C CA . ASN A 1 101 ? -4.673 14.385 -5.186 1.00 88.12 101 ASN A CA 1
ATOM 778 C C . ASN A 1 101 ? -6.211 14.291 -5.250 1.00 88.12 101 ASN A C 1
ATOM 780 O O . ASN A 1 101 ? -6.882 15.302 -5.438 1.00 88.12 101 ASN A O 1
ATOM 784 N N . ASN A 1 102 ? -6.780 13.086 -5.124 1.00 86.00 102 ASN A N 1
ATOM 785 C CA . ASN A 1 102 ? -8.217 12.850 -5.116 1.00 86.00 102 ASN A CA 1
ATOM 786 C C . ASN A 1 102 ? -8.648 12.205 -3.791 1.00 86.00 102 ASN A C 1
ATOM 788 O O . ASN A 1 102 ? -8.355 11.034 -3.539 1.00 86.00 102 ASN A O 1
ATOM 792 N N . ASN A 1 103 ? -9.428 12.938 -2.992 1.00 83.62 103 ASN A N 1
ATOM 793 C CA . ASN A 1 103 ? -9.994 12.453 -1.727 1.00 83.62 103 ASN A CA 1
ATOM 794 C C . ASN A 1 103 ? -10.819 11.161 -1.891 1.00 83.62 103 ASN A C 1
ATOM 796 O O . ASN A 1 103 ? -10.894 10.351 -0.971 1.00 83.62 103 ASN A O 1
ATOM 800 N N . ALA A 1 104 ? -11.430 10.924 -3.057 1.00 87.94 104 ALA A N 1
ATOM 801 C CA . ALA A 1 104 ? -12.172 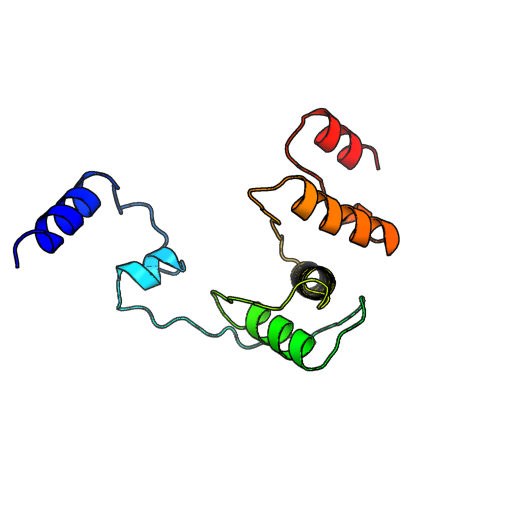9.689 -3.308 1.00 87.94 104 ALA A CA 1
ATOM 802 C C . ALA A 1 104 ? -11.257 8.452 -3.359 1.00 87.94 104 ALA A C 1
ATOM 804 O O . ALA A 1 104 ? -11.681 7.361 -2.983 1.00 87.94 104 ALA A O 1
ATOM 805 N N . ALA A 1 105 ? -10.001 8.602 -3.795 1.00 88.31 105 ALA A N 1
ATOM 806 C CA . ALA A 1 105 ? -9.062 7.487 -3.891 1.00 88.31 105 ALA A CA 1
ATOM 807 C C . ALA A 1 105 ? -8.590 7.021 -2.507 1.00 88.31 105 ALA A C 1
ATOM 809 O O . ALA A 1 105 ? -8.605 5.822 -2.231 1.00 88.31 105 ALA A O 1
ATOM 810 N N . THR A 1 106 ? -8.227 7.958 -1.626 1.00 91.56 106 THR A N 1
ATOM 811 C CA . THR A 1 106 ? -7.855 7.658 -0.234 1.00 91.56 106 THR A CA 1
ATOM 812 C C . THR A 1 106 ? -9.051 7.130 0.553 1.00 91.56 106 THR A C 1
ATOM 814 O O . THR A 1 106 ? -8.914 6.135 1.264 1.00 91.56 106 THR A O 1
ATOM 817 N N . LYS A 1 107 ? -10.246 7.706 0.357 1.00 90.81 107 LYS A N 1
ATOM 818 C CA . LYS A 1 107 ? -11.480 7.183 0.956 1.00 90.81 107 LYS A CA 1
ATOM 819 C C . LYS A 1 107 ? -11.779 5.748 0.512 1.00 90.81 107 LYS A C 1
ATOM 821 O O . LYS A 1 107 ? -12.084 4.916 1.352 1.00 90.81 107 LYS A O 1
ATOM 826 N N . ASN A 1 108 ? -11.622 5.419 -0.771 1.00 93.25 108 ASN A N 1
ATOM 827 C CA . ASN A 1 108 ? -11.837 4.051 -1.255 1.00 93.25 108 ASN A CA 1
ATOM 828 C C . ASN A 1 108 ? -10.878 3.033 -0.607 1.00 93.25 108 ASN A C 1
ATOM 830 O O . ASN A 1 108 ? -11.269 1.894 -0.379 1.00 93.25 108 ASN A O 1
ATOM 834 N N . VAL A 1 109 ? -9.638 3.418 -0.281 1.00 94.94 109 VAL A N 1
ATOM 835 C CA . VAL A 1 109 ? -8.728 2.547 0.490 1.00 94.94 109 VAL A CA 1
ATOM 836 C C . VAL A 1 109 ? -9.280 2.308 1.899 1.00 94.94 109 VAL A C 1
ATOM 838 O O . VAL A 1 109 ? -9.376 1.156 2.320 1.00 94.94 109 VAL A O 1
ATOM 841 N N . LEU A 1 110 ? -9.707 3.368 2.594 1.00 93.75 110 LEU A N 1
ATOM 842 C CA . LEU A 1 110 ? -10.308 3.264 3.927 1.00 93.75 110 LEU A CA 1
ATOM 843 C C . LEU A 1 110 ? -11.587 2.416 3.923 1.00 93.75 110 LEU A C 1
ATOM 845 O O . LEU A 1 110 ? -11.707 1.491 4.719 1.00 93.75 110 LEU A O 1
ATOM 849 N N . ASP A 1 111 ? -12.514 2.683 3.001 1.00 94.50 111 ASP A N 1
ATOM 850 C CA . ASP A 1 111 ? -13.782 1.954 2.882 1.00 94.50 111 ASP A CA 1
ATOM 851 C C . ASP A 1 111 ? -13.536 0.450 2.661 1.00 94.50 111 ASP A C 1
ATOM 853 O O . ASP A 1 111 ? -14.289 -0.392 3.154 1.00 94.50 111 ASP A O 1
ATOM 857 N N . LYS A 1 112 ? -12.458 0.081 1.953 1.00 95.38 112 LYS A N 1
ATOM 858 C CA . LYS A 1 112 ? -12.056 -1.323 1.812 1.00 95.38 112 LYS A CA 1
ATOM 859 C C . LYS A 1 112 ? -11.520 -1.907 3.114 1.00 95.38 112 LYS A C 1
ATOM 861 O O . LYS A 1 112 ? -11.930 -3.012 3.441 1.00 95.38 112 LYS A O 1
ATOM 866 N N . LEU A 1 113 ? -10.660 -1.200 3.849 1.00 95.06 113 LEU A N 1
ATOM 867 C CA . LEU A 1 113 ? -10.187 -1.659 5.164 1.00 95.06 113 LEU A CA 1
ATOM 868 C C . LEU A 1 113 ? -11.360 -1.879 6.130 1.00 95.06 113 LEU A C 1
ATOM 870 O O . LEU A 1 113 ? -11.429 -2.924 6.771 1.00 95.06 113 LEU A O 1
ATOM 874 N N . MET A 1 114 ? -12.321 -0.950 6.161 1.00 94.19 114 MET A N 1
ATOM 875 C CA . MET A 1 114 ? -13.562 -1.089 6.935 1.00 94.19 114 MET A CA 1
ATOM 876 C C . MET A 1 114 ? -14.363 -2.322 6.503 1.00 94.19 114 MET A C 1
ATOM 878 O O . MET A 1 114 ? -14.833 -3.071 7.347 1.00 94.19 114 MET A O 1
ATOM 882 N N . LYS A 1 115 ? -14.485 -2.575 5.191 1.00 95.00 115 LYS A N 1
ATOM 883 C CA . LYS A 1 115 ? -15.183 -3.758 4.657 1.00 95.00 115 LYS A CA 1
ATOM 884 C C . LYS A 1 115 ? -14.529 -5.088 5.065 1.00 95.00 115 LYS A C 1
ATOM 886 O O . LYS A 1 115 ? -15.212 -6.106 5.073 1.00 95.00 115 LYS A O 1
ATOM 891 N N . TYR A 1 116 ? -13.227 -5.090 5.335 1.00 94.75 116 TYR A N 1
ATOM 892 C CA . TYR A 1 116 ? -12.494 -6.255 5.836 1.00 94.75 116 TYR A CA 1
ATOM 893 C C . TYR A 1 116 ? -12.395 -6.279 7.373 1.00 94.75 116 TYR A C 1
ATOM 895 O O . TYR A 1 116 ? -11.579 -7.026 7.900 1.00 94.75 116 TYR A O 1
ATOM 903 N N . ASP A 1 117 ? -13.171 -5.448 8.079 1.00 93.56 117 ASP A N 1
ATOM 904 C CA . ASP A 1 117 ? -13.191 -5.340 9.546 1.00 93.56 117 ASP A CA 1
ATOM 905 C C . ASP A 1 117 ? -11.829 -4.979 10.177 1.00 93.56 117 ASP A C 1
ATOM 907 O O . ASP A 1 117 ? -11.574 -5.221 11.354 1.00 93.56 117 ASP A O 1
ATOM 911 N N . VAL A 1 118 ? -10.949 -4.339 9.401 1.00 93.69 118 VAL A N 1
ATOM 912 C CA . VAL A 1 118 ? -9.614 -3.882 9.835 1.00 93.69 118 VAL A CA 1
ATOM 913 C C . VAL A 1 118 ? -9.466 -2.365 9.752 1.00 93.69 118 VAL A C 1
ATOM 915 O O . VAL A 1 118 ? -8.363 -1.834 9.734 1.00 93.69 118 VAL A O 1
ATOM 918 N N . GLY A 1 119 ? -10.577 -1.633 9.689 1.00 89.94 119 GLY A N 1
ATOM 919 C CA . GLY A 1 119 ? -10.566 -0.173 9.575 1.00 89.94 119 GLY A CA 1
ATOM 920 C C . GLY A 1 119 ? -9.926 0.558 10.759 1.00 89.94 119 GLY A C 1
ATOM 921 O O . GLY A 1 119 ? -9.382 1.643 10.574 1.00 89.94 119 GLY A O 1
ATOM 922 N N . PHE A 1 120 ? -9.906 -0.067 11.940 1.00 89.56 120 PHE A N 1
ATOM 923 C CA . PHE A 1 120 ? -9.318 0.483 13.166 1.00 89.56 120 PHE A CA 1
ATOM 924 C C . PHE A 1 120 ? -7.808 0.764 13.058 1.00 89.56 120 PHE A C 1
ATOM 926 O O . PHE A 1 120 ? -7.265 1.528 13.850 1.00 89.56 120 PHE A O 1
ATOM 933 N N . VAL A 1 121 ? -7.113 0.183 12.070 1.00 89.38 121 VAL A N 1
ATOM 934 C CA . VAL A 1 121 ? -5.675 0.423 11.846 1.00 89.38 121 VAL A CA 1
ATOM 935 C C . VAL A 1 121 ? -5.388 1.742 11.120 1.00 89.38 121 VAL A C 1
ATOM 937 O O . VAL A 1 121 ? -4.226 2.103 10.941 1.00 89.38 121 VAL A O 1
ATOM 940 N N . ALA A 1 122 ? -6.421 2.451 10.651 1.00 90.69 122 ALA A N 1
ATOM 941 C CA . ALA A 1 122 ? -6.269 3.619 9.795 1.00 90.69 122 ALA A CA 1
ATOM 942 C C . ALA A 1 122 ? -7.063 4.829 10.303 1.00 90.69 122 ALA A C 1
ATOM 944 O O . ALA A 1 122 ? -8.255 4.751 10.584 1.00 90.69 122 ALA A O 1
ATOM 945 N N . ALA A 1 123 ? -6.414 5.995 10.308 1.00 87.38 123 ALA A N 1
ATOM 946 C CA . ALA A 1 123 ? -7.053 7.279 10.571 1.00 87.38 123 ALA A CA 1
ATOM 947 C C . ALA A 1 123 ? -7.188 8.087 9.272 1.00 87.38 123 ALA A C 1
ATOM 949 O O . ALA A 1 123 ? -6.201 8.344 8.579 1.00 87.38 123 ALA A O 1
ATOM 950 N N . TYR A 1 124 ? -8.401 8.539 8.942 1.00 84.94 124 TYR A N 1
ATOM 951 C CA . TYR A 1 124 ? -8.625 9.377 7.761 1.00 84.94 124 TYR A CA 1
ATOM 952 C C . TYR A 1 124 ? -8.352 10.851 8.068 1.00 84.94 124 TYR A C 1
ATOM 954 O O . TYR A 1 124 ? -9.089 11.500 8.806 1.00 84.94 124 TYR A O 1
ATOM 962 N N . LEU A 1 125 ? -7.284 11.406 7.502 1.00 80.69 125 LEU A N 1
ATOM 963 C CA . LEU A 1 125 ? -6.857 12.779 7.782 1.00 80.69 125 LEU A CA 1
ATOM 964 C C . LEU A 1 125 ? -7.497 13.792 6.811 1.00 80.69 125 LEU A C 1
ATOM 966 O O . LEU A 1 125 ? -8.003 13.429 5.755 1.00 80.69 125 LEU A O 1
ATOM 970 N N . GLY A 1 126 ? -7.499 15.077 7.187 1.00 70.50 126 GLY A N 1
ATOM 971 C CA . GLY A 1 126 ? -8.014 16.180 6.352 1.00 70.50 126 GLY A CA 1
ATOM 972 C C . GLY A 1 126 ? -9.178 16.981 6.950 1.00 70.50 126 GLY A C 1
ATOM 973 O O . GLY A 1 126 ? -9.571 17.995 6.384 1.00 70.50 126 GLY A O 1
ATOM 974 N N . ASN A 1 127 ? -9.709 16.577 8.110 1.00 75.12 127 ASN A N 1
ATOM 975 C CA . ASN A 1 127 ? -10.695 17.344 8.879 1.00 75.12 127 ASN A CA 1
ATOM 976 C C . ASN A 1 127 ? -10.563 17.016 10.379 1.00 75.12 127 ASN A C 1
ATOM 978 O O . ASN A 1 127 ? -10.336 15.857 10.732 1.00 75.12 127 ASN A O 1
ATOM 982 N N . LYS A 1 128 ? -10.719 18.016 11.262 1.00 76.44 128 LYS A N 1
ATOM 983 C CA . LYS A 1 128 ? -10.717 17.842 12.727 1.00 76.44 128 LYS A CA 1
ATOM 984 C C . LYS A 1 128 ? -11.706 16.757 13.171 1.00 76.44 128 LYS A C 1
ATOM 986 O O . LYS A 1 128 ? -11.332 15.885 13.947 1.00 76.44 128 LYS A O 1
ATOM 991 N N . LYS A 1 129 ? -12.903 16.741 12.577 1.00 80.38 129 LYS A N 1
ATOM 992 C CA . LYS A 1 129 ? -13.947 15.748 12.862 1.00 80.38 129 LYS A CA 1
ATOM 993 C C . LYS A 1 129 ? -13.488 14.308 12.599 1.00 80.38 129 LYS A C 1
ATOM 995 O O . LYS A 1 129 ? -13.803 13.418 13.376 1.00 80.38 129 LYS A O 1
ATOM 1000 N N . ASN A 1 130 ? -12.713 14.079 11.537 1.00 77.25 130 ASN A N 1
ATOM 1001 C CA . ASN A 1 130 ? -12.242 12.734 11.199 1.00 77.25 130 ASN A CA 1
ATOM 1002 C C . ASN A 1 130 ? -11.193 12.233 12.204 1.00 77.25 130 ASN A C 1
ATOM 1004 O O . ASN A 1 130 ? -11.162 11.049 12.522 1.00 77.25 130 ASN A O 1
ATOM 1008 N N . LYS A 1 131 ? -10.351 13.140 12.725 1.00 71.69 131 LYS A N 1
ATOM 1009 C CA . LYS A 1 131 ? -9.389 12.812 13.789 1.00 71.69 131 LYS A CA 1
ATOM 1010 C C . LYS A 1 131 ? -10.110 12.453 15.088 1.00 71.69 131 LYS A C 1
ATOM 1012 O O . LYS A 1 131 ? -9.770 11.458 15.713 1.00 71.69 131 LYS A O 1
ATOM 1017 N N . GLU A 1 132 ? -11.116 13.241 15.463 1.00 78.12 132 GLU A N 1
ATOM 1018 C CA . GLU A 1 132 ? -11.939 12.987 16.653 1.00 78.12 132 GLU A CA 1
ATOM 1019 C C . GLU A 1 132 ? -12.674 11.641 16.553 1.00 78.12 132 GLU A C 1
ATOM 1021 O O . GLU A 1 132 ? -12.648 10.867 17.503 1.00 78.12 132 GLU A O 1
ATOM 1026 N N . GLN A 1 133 ? -13.248 11.318 15.387 1.00 80.12 133 GLN A N 1
ATOM 1027 C CA . GLN A 1 133 ? -13.915 10.032 15.145 1.00 80.12 133 GLN A CA 1
ATOM 1028 C C . GLN A 1 133 ? -12.989 8.816 15.245 1.00 80.12 133 GLN A C 1
ATOM 1030 O O . GLN A 1 133 ? -13.465 7.742 15.587 1.00 80.12 133 GLN A O 1
ATOM 1035 N N . PHE A 1 134 ? -11.704 8.952 14.913 1.00 76.00 134 PHE A N 1
ATOM 1036 C CA . PHE A 1 134 ? -10.740 7.859 15.049 1.00 76.00 134 PHE A CA 1
ATOM 1037 C C . PHE A 1 134 ? -10.373 7.605 16.516 1.00 76.00 134 PHE A C 1
ATOM 1039 O O . PHE A 1 134 ? -10.307 6.463 16.936 1.00 76.00 134 PHE A O 1
ATOM 1046 N N . ILE A 1 135 ? -10.177 8.665 17.307 1.00 77.06 135 ILE A N 1
ATOM 1047 C CA . ILE A 1 135 ? -9.796 8.553 18.728 1.00 77.06 135 ILE A CA 1
ATOM 1048 C C . ILE A 1 135 ? -10.931 7.960 19.585 1.00 77.06 135 ILE A C 1
ATOM 1050 O O . ILE A 1 135 ? -10.676 7.413 20.651 1.00 77.06 135 ILE A O 1
ATOM 1054 N N . GLN A 1 136 ? -12.182 8.108 19.144 1.00 74.06 136 GLN A N 1
ATOM 1055 C CA . GLN A 1 136 ? -13.373 7.627 19.854 1.00 74.06 136 GLN A CA 1
ATOM 1056 C C . GLN A 1 136 ? -13.779 6.181 19.509 1.00 74.06 136 GLN A C 1
ATOM 1058 O O . GLN A 1 136 ? -14.749 5.698 20.093 1.00 74.06 136 GLN A O 1
ATOM 1063 N N . GLN A 1 137 ? -13.110 5.536 18.548 1.00 60.50 137 GLN A N 1
ATOM 1064 C CA . GLN A 1 137 ? -13.319 4.122 18.197 1.00 60.50 137 GLN A CA 1
ATOM 1065 C C . GLN A 1 137 ? -12.535 3.208 19.134 1.00 60.50 137 GLN A C 1
ATOM 1067 O O . GLN A 1 137 ? -13.077 2.124 19.440 1.00 60.50 137 GLN A O 1
#